Protein AF-G7YY12-F1 (afdb_monomer_lite)

Organism: Clonorchis sinensis (NCBI:txid79923)

Foldseek 3Di:
DVQCCCCPPVVDGPCVVLVLLDPDRPDRDDPVSCVPWDWDQQLCVVDDPVPGDTGTDSDPVSVQVSVVVVLVVCQVVDPDHDPDDDD

Secondary structure (DSSP, 8-state):
-HHHHIIIII---HHHHTGGGSSSTTPPP-HHHHTT--EESTT-SSS-TTT---EE---HHHHHHHHHHHHHHHHHH-SS-------

Radius of gyration: 17.29 Å; chains: 1; bounding box: 35×25×43 Å

pLDDT: mean 88.39, std 4.69, range [68.88, 94.31]

Sequence (87 aa):
FIKNVLANNFKEKIDLLFAHLTKGNGEPVEEKHLRRLLFGDFMDSDSLPEDRAYEEIKELSAVYPVIEQCLEDYNQANKKKMPLVIF

Structure (mmCIF, N/CA/C/O backbone):
data_AF-G7YY12-F1
#
_entry.id   AF-G7YY12-F1
#
loop_
_atom_site.group_PDB
_atom_site.id
_atom_site.type_symbol
_atom_site.label_atom_id
_atom_site.label_alt_id
_atom_site.label_comp_id
_atom_site.label_asym_id
_atom_site.label_entity_id
_atom_site.label_seq_id
_atom_site.pdbx_PDB_ins_code
_atom_site.Cartn_x
_atom_site.Cartn_y
_atom_site.Cartn_z
_atom_site.occupancy
_atom_site.B_iso_or_equiv
_atom_site.auth_seq_id
_atom_site.auth_comp_id
_atom_site.auth_asym_id
_atom_site.auth_atom_id
_atom_site.pdbx_PDB_model_num
ATOM 1 N N . PHE A 1 1 ? 2.038 9.611 -20.274 1.00 79.50 1 PHE A N 1
ATOM 2 C CA . PHE A 1 1 ? 2.659 10.650 -19.424 1.00 79.50 1 PHE A CA 1
ATOM 3 C C . PHE A 1 1 ? 3.595 10.044 -18.374 1.00 79.50 1 PHE A C 1
ATOM 5 O O . PHE A 1 1 ? 4.795 10.209 -18.533 1.00 79.50 1 PHE A O 1
ATOM 12 N N . ILE A 1 2 ? 3.099 9.273 -17.392 1.00 81.94 2 ILE A N 1
ATOM 13 C CA . ILE A 1 2 ? 3.911 8.698 -16.289 1.00 81.94 2 ILE A CA 1
ATOM 14 C C . ILE A 1 2 ? 5.140 7.912 -16.787 1.00 81.94 2 ILE A C 1
ATOM 16 O O . ILE A 1 2 ? 6.248 8.163 -16.322 1.00 81.94 2 ILE A O 1
ATOM 20 N N . LYS A 1 3 ? 4.976 7.037 -17.795 1.00 85.12 3 LYS A N 1
ATOM 21 C CA . LYS A 1 3 ? 6.093 6.269 -18.385 1.00 85.12 3 LYS A CA 1
ATOM 22 C C . LYS A 1 3 ? 7.242 7.166 -18.877 1.00 85.12 3 LYS A C 1
ATOM 24 O O . LYS A 1 3 ? 8.406 6.871 -18.629 1.00 85.12 3 LYS A O 1
ATOM 29 N N . ASN A 1 4 ? 6.909 8.281 -19.531 1.00 88.31 4 ASN A N 1
ATOM 30 C CA . ASN A 1 4 ? 7.897 9.211 -20.085 1.00 88.31 4 ASN A CA 1
ATOM 31 C C . ASN A 1 4 ? 8.607 9.998 -18.980 1.00 88.31 4 ASN A C 1
ATOM 33 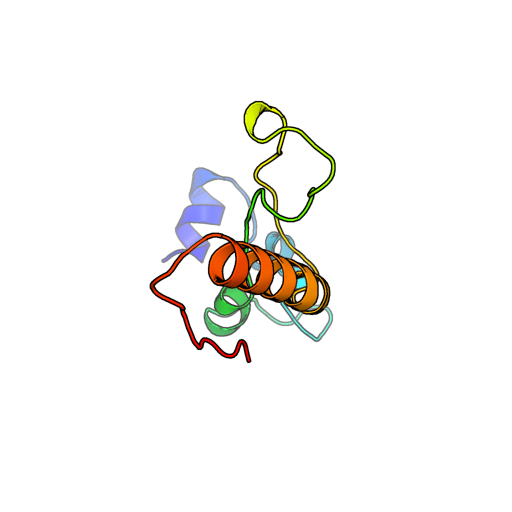O O . ASN A 1 4 ? 9.803 10.241 -19.081 1.00 88.31 4 ASN A O 1
ATOM 37 N N . VAL A 1 5 ? 7.889 10.382 -17.920 1.00 89.19 5 VAL A N 1
ATOM 38 C CA . VAL A 1 5 ? 8.468 11.095 -16.771 1.00 89.19 5 VAL A CA 1
ATOM 39 C C . VAL A 1 5 ? 9.490 10.212 -16.049 1.00 89.19 5 VAL A C 1
ATOM 41 O O . VAL A 1 5 ? 10.602 10.668 -15.789 1.00 89.19 5 VAL A O 1
ATOM 44 N N . LEU A 1 6 ? 9.149 8.943 -15.793 1.00 88.06 6 LEU A N 1
ATOM 45 C CA . LEU A 1 6 ? 10.058 7.974 -15.169 1.00 88.06 6 LEU A CA 1
ATOM 46 C C . LEU A 1 6 ? 11.324 7.755 -16.007 1.00 88.06 6 LEU A C 1
ATOM 48 O O . LEU A 1 6 ? 12.435 7.904 -15.499 1.0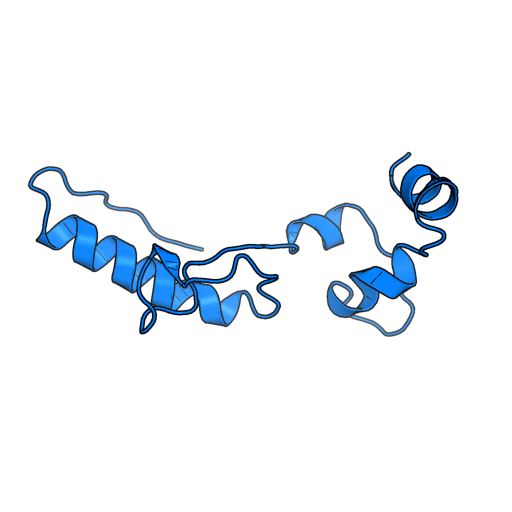0 88.06 6 LEU A O 1
ATOM 52 N N . AL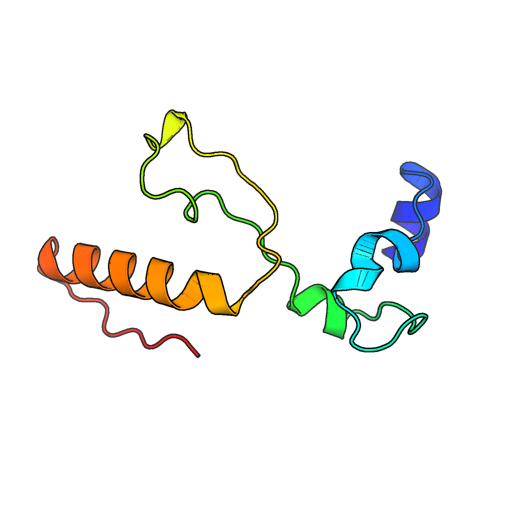A A 1 7 ? 11.166 7.513 -17.308 1.00 90.25 7 ALA A N 1
ATOM 53 C CA . ALA A 1 7 ? 12.302 7.305 -18.200 1.00 90.25 7 ALA A CA 1
ATOM 54 C C . ALA A 1 7 ? 13.194 8.553 -18.330 1.00 90.25 7 ALA A C 1
ATOM 56 O O . ALA A 1 7 ? 14.420 8.447 -18.362 1.00 90.25 7 ALA A O 1
ATOM 57 N N . ASN A 1 8 ? 12.606 9.750 -18.388 1.00 93.56 8 ASN A N 1
ATOM 58 C CA . ASN A 1 8 ? 13.367 10.977 -18.620 1.00 93.56 8 ASN A CA 1
ATOM 59 C C . ASN A 1 8 ? 14.109 11.457 -17.369 1.00 93.56 8 ASN A C 1
ATOM 61 O O . ASN A 1 8 ? 15.277 11.840 -17.486 1.00 93.56 8 ASN A O 1
ATOM 65 N N . ASN A 1 9 ? 13.459 11.401 -16.204 1.00 93.50 9 ASN A N 1
ATOM 66 C CA . ASN A 1 9 ? 13.980 11.982 -14.965 1.00 93.50 9 ASN A CA 1
ATOM 67 C C . ASN A 1 9 ? 14.729 10.966 -14.102 1.00 93.50 9 ASN A C 1
ATOM 69 O O . ASN A 1 9 ? 15.768 11.298 -13.546 1.00 93.50 9 ASN A O 1
ATOM 73 N N . PHE A 1 10 ? 14.226 9.733 -14.019 1.00 90.69 10 PHE A N 1
ATOM 74 C CA . PHE A 1 10 ? 14.792 8.693 -13.155 1.00 90.69 10 PHE A CA 1
ATOM 75 C C . PHE A 1 10 ? 15.646 7.686 -13.929 1.00 90.69 10 PHE A C 1
ATOM 77 O O . PHE A 1 10 ? 16.350 6.896 -13.320 1.00 90.69 10 PHE A O 1
ATOM 84 N N . LYS A 1 11 ? 15.610 7.724 -15.272 1.00 92.06 11 LYS A N 1
ATOM 85 C CA . LYS A 1 11 ? 16.251 6.732 -16.160 1.00 92.06 11 LYS A CA 1
ATOM 86 C C . LYS A 1 11 ? 15.754 5.301 -15.932 1.00 92.06 11 LYS A C 1
ATOM 88 O O . LYS A 1 11 ? 16.387 4.351 -16.380 1.00 92.06 11 LYS A O 1
ATOM 93 N N . GLU A 1 12 ? 14.575 5.171 -15.329 1.00 89.50 12 GLU A N 1
ATOM 94 C CA . GLU A 1 12 ? 13.954 3.895 -14.994 1.00 89.50 12 GLU A CA 1
ATOM 95 C C . GLU A 1 12 ? 12.878 3.502 -16.005 1.00 89.50 12 GLU A C 1
ATOM 97 O O . GLU A 1 12 ? 12.118 4.337 -16.512 1.00 89.50 12 GLU A O 1
ATOM 102 N N . LYS A 1 13 ? 12.780 2.198 -16.278 1.00 89.25 13 LYS A N 1
ATOM 103 C CA . LYS A 1 13 ? 11.700 1.637 -17.096 1.00 89.25 13 LYS A CA 1
ATOM 104 C C . LYS A 1 13 ? 10.583 1.156 -16.185 1.00 89.25 13 LYS A C 1
ATOM 106 O O . LYS A 1 13 ? 10.762 0.201 -15.439 1.00 89.25 13 LYS A O 1
ATOM 111 N N . ILE A 1 14 ? 9.406 1.763 -16.320 1.00 88.56 14 ILE A N 1
ATOM 112 C CA . ILE A 1 14 ? 8.213 1.411 -15.534 1.00 88.56 14 ILE A CA 1
ATOM 113 C C . ILE A 1 14 ? 7.875 -0.086 -15.608 1.00 88.56 14 ILE A C 1
ATOM 115 O O . ILE A 1 14 ? 7.461 -0.670 -14.614 1.00 88.56 14 ILE A O 1
ATOM 119 N N . ASP A 1 15 ? 8.090 -0.705 -16.773 1.00 88.75 15 ASP A N 1
ATOM 120 C CA . ASP A 1 15 ? 7.763 -2.112 -17.004 1.00 88.75 15 ASP A CA 1
ATOM 121 C C . ASP A 1 15 ? 8.738 -3.055 -16.278 1.00 88.75 15 ASP A C 1
ATOM 123 O O . ASP A 1 15 ? 8.369 -4.175 -15.953 1.00 88.75 15 ASP A O 1
ATOM 127 N N . LEU A 1 16 ? 9.965 -2.598 -15.988 1.00 88.06 16 LEU A N 1
ATOM 128 C CA . LEU A 1 16 ? 10.922 -3.338 -15.159 1.00 88.06 16 LEU A CA 1
ATOM 129 C C . LEU A 1 16 ? 10.670 -3.086 -13.671 1.00 88.06 16 LEU A C 1
ATOM 131 O O . LEU A 1 16 ? 10.661 -4.028 -12.887 1.00 88.06 16 LEU A O 1
ATOM 135 N N . LEU A 1 17 ? 10.431 -1.826 -13.297 1.00 88.94 17 LEU A N 1
ATOM 136 C CA . LEU A 1 17 ? 10.255 -1.417 -11.903 1.00 88.94 17 LEU A CA 1
ATOM 137 C C . LEU A 1 17 ? 9.014 -2.045 -11.253 1.00 88.94 17 LEU A C 1
ATOM 139 O O . LEU A 1 17 ? 9.063 -2.441 -10.096 1.00 88.94 17 LEU A O 1
ATOM 143 N N . PHE A 1 18 ? 7.913 -2.153 -12.000 1.00 89.38 18 PHE A N 1
ATOM 144 C CA . PHE A 1 18 ? 6.636 -2.673 -11.501 1.00 89.38 18 PHE A CA 1
ATOM 145 C C . PHE A 1 18 ? 6.270 -4.034 -12.101 1.00 89.38 18 PHE A C 1
ATOM 147 O O . PHE A 1 18 ? 5.091 -4.388 -12.182 1.00 89.38 18 PHE A O 1
ATOM 154 N N . ALA A 1 19 ? 7.271 -4.800 -12.542 1.00 89.81 19 ALA A N 1
ATOM 155 C CA . ALA A 1 19 ? 7.060 -6.112 -13.148 1.00 89.81 19 ALA A CA 1
ATOM 156 C C . ALA A 1 19 ? 6.277 -7.062 -12.220 1.00 89.81 19 ALA A C 1
ATOM 158 O O . ALA A 1 19 ? 5.423 -7.813 -12.689 1.00 89.81 19 ALA A O 1
ATOM 159 N N . HIS A 1 20 ? 6.494 -6.974 -10.902 1.00 88.69 20 HIS A N 1
ATOM 160 C CA . HIS A 1 20 ? 5.803 -7.776 -9.881 1.00 88.69 20 HIS A CA 1
ATOM 161 C C . HIS A 1 20 ? 4.295 -7.511 -9.784 1.00 88.69 20 HIS A C 1
ATOM 163 O O . HIS A 1 20 ? 3.566 -8.340 -9.247 1.00 88.69 20 HIS A O 1
ATOM 169 N N . LEU A 1 21 ? 3.802 -6.385 -10.312 1.00 88.94 21 LEU A N 1
ATOM 170 C CA . LEU A 1 21 ? 2.365 -6.088 -10.335 1.00 88.94 21 LEU A CA 1
ATOM 171 C C . LEU A 1 21 ? 1.626 -6.829 -11.463 1.00 88.94 21 LEU A C 1
ATOM 173 O O . LEU A 1 21 ? 0.391 -6.926 -11.436 1.00 88.94 21 LEU A O 1
ATOM 177 N N . THR A 1 22 ? 2.365 -7.349 -12.447 1.00 89.25 22 THR A N 1
ATOM 178 C CA . THR A 1 22 ? 1.833 -8.093 -13.597 1.00 89.25 22 THR A CA 1
ATOM 179 C C . THR A 1 22 ? 1.753 -9.590 -13.297 1.00 89.25 22 THR A C 1
ATOM 181 O O . THR A 1 22 ? 2.507 -10.115 -12.482 1.00 89.25 22 THR A O 1
ATOM 184 N N . LYS A 1 23 ? 0.803 -10.302 -13.920 1.00 79.44 23 LYS A N 1
ATOM 185 C CA . LYS A 1 23 ? 0.630 -11.753 -13.695 1.00 79.44 23 LYS A CA 1
ATOM 186 C C . LYS A 1 23 ? 1.511 -12.610 -14.608 1.00 79.44 23 LYS A C 1
ATOM 188 O O . LYS A 1 23 ? 1.667 -13.799 -14.346 1.00 79.44 23 LYS A O 1
ATOM 193 N N . GLY A 1 24 ? 2.037 -12.036 -15.689 1.00 72.88 24 GLY A N 1
ATOM 194 C CA . GLY A 1 24 ? 2.819 -12.743 -16.697 1.00 72.88 24 GLY A CA 1
ATOM 195 C C . GLY A 1 24 ? 4.186 -12.107 -16.907 1.00 72.88 24 GLY A C 1
ATOM 196 O O . GLY A 1 24 ? 4.305 -10.887 -16.995 1.00 72.88 24 GLY A O 1
ATOM 197 N N . ASN A 1 25 ? 5.217 -12.942 -17.047 1.00 68.88 25 ASN A N 1
ATOM 198 C CA . ASN A 1 25 ? 6.561 -12.476 -17.379 1.00 68.88 25 ASN A CA 1
ATOM 199 C C . ASN A 1 25 ? 6.545 -11.712 -18.712 1.00 68.88 25 ASN A C 1
ATOM 201 O O . ASN A 1 25 ? 6.315 -12.301 -19.768 1.00 68.88 25 ASN A O 1
ATOM 205 N N . GLY A 1 26 ? 6.826 -10.409 -18.653 1.00 74.88 26 GLY A N 1
ATOM 206 C CA . GLY A 1 26 ? 6.955 -9.547 -19.828 1.00 74.88 26 GLY A CA 1
ATOM 207 C C . GLY A 1 26 ? 5.669 -8.853 -20.285 1.00 74.88 26 GLY A C 1
ATOM 208 O O . GLY A 1 26 ? 5.684 -8.230 -21.347 1.00 74.88 26 GLY A O 1
ATOM 209 N N . GLU A 1 27 ? 4.574 -8.922 -19.519 1.00 86.62 27 GLU A N 1
ATOM 210 C CA . GLU A 1 27 ? 3.394 -8.091 -19.785 1.00 86.62 27 GLU A CA 1
ATOM 211 C C . GLU A 1 27 ? 3.724 -6.603 -19.532 1.00 86.62 27 GLU A C 1
ATOM 213 O O . GLU A 1 27 ? 4.304 -6.270 -18.495 1.00 86.62 27 GLU A O 1
ATOM 218 N N . PRO A 1 28 ? 3.366 -5.677 -20.443 1.00 88.62 28 PRO A N 1
ATOM 219 C CA . PRO A 1 28 ? 3.529 -4.250 -20.196 1.00 88.62 28 PRO A CA 1
ATOM 220 C C . PRO A 1 28 ? 2.743 -3.788 -18.962 1.00 88.62 28 PRO A C 1
ATOM 222 O O . PRO A 1 28 ? 1.576 -4.133 -18.769 1.00 88.62 28 PRO A O 1
ATOM 225 N N . VAL A 1 29 ? 3.345 -2.923 -18.147 1.00 90.19 29 VAL A N 1
ATOM 226 C CA . VAL A 1 29 ? 2.654 -2.345 -16.991 1.00 90.19 29 VAL A CA 1
ATOM 227 C C . VAL A 1 29 ? 1.641 -1.312 -17.488 1.00 90.19 29 VAL A C 1
ATOM 229 O O . VAL A 1 29 ? 1.992 -0.330 -18.151 1.00 90.19 29 VAL A O 1
ATOM 232 N N . GLU A 1 30 ? 0.371 -1.530 -17.163 1.00 89.44 30 GLU A N 1
ATOM 233 C CA . GLU A 1 30 ? -0.751 -0.638 -17.437 1.00 89.44 30 GLU A CA 1
ATOM 234 C C . GLU A 1 30 ? -1.222 0.043 -16.147 1.00 89.44 30 GLU A C 1
ATOM 236 O O . GLU A 1 30 ? -0.920 -0.397 -15.038 1.00 89.44 30 GLU A O 1
ATOM 241 N N . GLU A 1 31 ? -2.031 1.094 -16.278 1.00 87.12 31 GLU A N 1
ATOM 242 C CA . GLU A 1 31 ? -2.584 1.830 -15.134 1.00 87.12 31 GLU A CA 1
ATOM 243 C C . GLU A 1 31 ? -3.346 0.919 -14.154 1.00 87.12 31 GLU A C 1
ATOM 245 O O . GLU A 1 31 ? -3.245 1.082 -12.940 1.00 87.12 31 GLU A O 1
ATOM 250 N N . LYS A 1 32 ? -4.058 -0.094 -14.666 1.00 89.06 32 LYS A N 1
ATOM 251 C CA . LYS A 1 32 ? -4.786 -1.068 -13.838 1.00 89.06 32 LYS A CA 1
ATOM 252 C C . LYS A 1 32 ? -3.864 -1.859 -12.900 1.00 89.06 32 LYS A C 1
ATOM 254 O O . LYS A 1 32 ? -4.292 -2.222 -11.810 1.00 89.06 32 LYS A O 1
ATOM 259 N N . HIS A 1 33 ? -2.611 -2.096 -13.297 1.00 89.31 33 HIS A N 1
ATOM 260 C CA . HIS A 1 33 ? -1.626 -2.806 -12.477 1.00 89.31 33 HIS A CA 1
ATOM 261 C C . HIS A 1 33 ? -1.142 -1.925 -11.322 1.00 89.31 33 HIS A C 1
ATOM 263 O O . HIS A 1 33 ? -1.014 -2.409 -10.202 1.00 89.31 33 HIS A O 1
ATOM 269 N N . LEU A 1 34 ? -0.992 -0.616 -11.559 1.00 88.50 34 LEU A N 1
ATOM 270 C CA . LEU A 1 34 ? -0.581 0.351 -10.535 1.00 88.50 34 LEU A CA 1
ATOM 271 C C . LEU A 1 34 ? -1.607 0.506 -9.404 1.00 88.50 34 LEU A C 1
ATOM 273 O O . LEU A 1 34 ? -1.240 0.915 -8.313 1.00 88.50 34 LEU A O 1
ATOM 277 N N . ARG A 1 35 ? -2.876 0.130 -9.617 1.00 86.88 35 ARG A N 1
ATOM 278 C CA . ARG A 1 35 ? -3.904 0.132 -8.556 1.00 86.88 35 ARG A CA 1
ATOM 279 C C . ARG A 1 35 ? -3.620 -0.860 -7.428 1.00 86.88 35 ARG A C 1
ATOM 281 O O . ARG A 1 35 ? -4.229 -0.751 -6.374 1.00 86.88 35 ARG A O 1
ATOM 288 N N . ARG A 1 36 ? -2.735 -1.831 -7.663 1.00 85.50 36 ARG A N 1
ATOM 289 C CA . ARG A 1 36 ? -2.293 -2.806 -6.657 1.00 85.50 36 ARG A CA 1
ATOM 290 C C . ARG A 1 36 ? -1.080 -2.326 -5.861 1.00 85.50 36 ARG A C 1
ATOM 292 O O . ARG A 1 36 ? -0.699 -2.994 -4.911 1.00 85.50 36 ARG A O 1
ATOM 299 N N . LEU A 1 37 ? -0.469 -1.213 -6.265 1.00 89.56 37 LEU A N 1
ATOM 300 C CA . LEU A 1 37 ? 0.674 -0.635 -5.579 1.00 89.56 37 LEU A CA 1
ATOM 301 C C . LEU A 1 37 ? 0.200 -0.014 -4.259 1.00 89.56 37 LEU A C 1
ATOM 303 O O . LEU A 1 37 ? -0.606 0.917 -4.267 1.00 89.56 37 LEU A O 1
ATOM 307 N N . LEU A 1 38 ? 0.696 -0.537 -3.142 1.00 89.50 38 LEU A N 1
ATOM 308 C CA . LEU A 1 38 ? 0.333 -0.102 -1.800 1.00 89.50 38 LEU A CA 1
ATOM 309 C C . LEU A 1 38 ? 1.600 0.119 -0.976 1.00 89.50 38 LEU A C 1
ATOM 311 O O . LEU A 1 38 ? 2.539 -0.669 -1.051 1.00 89.50 38 LEU A O 1
ATOM 315 N N . PHE A 1 39 ? 1.604 1.184 -0.183 1.00 92.69 39 PHE A N 1
ATOM 316 C CA . PHE A 1 39 ? 2.682 1.507 0.743 1.00 92.69 39 PHE A CA 1
ATOM 317 C C . PHE A 1 39 ? 2.101 1.819 2.116 1.00 92.69 39 PHE A C 1
ATOM 319 O O . PHE A 1 39 ? 1.010 2.390 2.216 1.00 92.69 39 PHE A O 1
ATOM 326 N N . GLY A 1 40 ? 2.839 1.473 3.160 1.00 91.50 40 GLY A N 1
ATOM 327 C CA . GLY A 1 40 ? 2.437 1.721 4.533 1.00 91.50 40 GLY A CA 1
ATOM 328 C C . GLY A 1 40 ? 3.558 1.426 5.516 1.00 91.50 40 GLY A C 1
ATOM 329 O O . GLY A 1 40 ? 4.554 0.801 5.172 1.00 91.50 40 GLY A O 1
ATOM 330 N N . ASP A 1 41 ? 3.367 1.894 6.740 1.00 91.88 41 ASP A N 1
ATOM 331 C CA . ASP A 1 41 ? 4.250 1.703 7.894 1.00 91.88 41 ASP A CA 1
ATOM 332 C C . ASP A 1 41 ? 3.618 0.799 8.967 1.00 91.88 41 ASP A C 1
ATOM 334 O O . ASP A 1 41 ? 4.233 0.456 9.969 1.00 91.88 41 ASP A O 1
ATOM 338 N N . PHE A 1 42 ? 2.371 0.382 8.764 1.00 88.12 42 PHE A N 1
ATOM 339 C CA . PHE A 1 42 ? 1.571 -0.344 9.748 1.00 88.12 42 PHE A CA 1
ATOM 340 C C . PHE A 1 42 ? 1.787 -1.862 9.735 1.00 88.12 42 PHE A C 1
ATOM 342 O O . PHE A 1 42 ? 1.180 -2.556 10.544 1.00 88.12 42 PHE A O 1
ATOM 349 N N . MET A 1 43 ? 2.613 -2.386 8.825 1.00 89.56 43 MET A N 1
ATOM 350 C CA . MET A 1 43 ? 2.867 -3.829 8.716 1.00 89.56 43 MET A CA 1
ATOM 351 C C . MET A 1 43 ? 3.771 -4.359 9.834 1.00 89.56 43 MET A C 1
ATOM 353 O O . MET A 1 43 ? 3.665 -5.531 10.186 1.00 89.56 43 MET A O 1
ATOM 357 N N . ASP A 1 44 ? 4.623 -3.506 10.403 1.00 88.06 44 ASP A N 1
ATOM 358 C CA . ASP A 1 44 ? 5.450 -3.836 11.561 1.00 88.06 44 ASP A CA 1
ATOM 359 C C . ASP A 1 44 ? 4.744 -3.394 12.850 1.00 88.06 44 ASP A C 1
ATOM 361 O O . ASP A 1 44 ? 4.912 -2.274 13.346 1.00 88.06 44 ASP A O 1
ATOM 365 N N . SER A 1 45 ? 3.883 -4.272 13.368 1.00 82.38 45 SER A N 1
ATOM 366 C CA . SER A 1 45 ? 3.134 -4.012 14.599 1.00 82.38 45 SER A CA 1
ATOM 367 C C . SER A 1 45 ? 4.004 -4.036 15.855 1.00 82.38 45 SER A C 1
ATOM 369 O O . SER A 1 45 ? 3.609 -3.435 16.855 1.00 82.38 45 SER A O 1
ATOM 371 N N . ASP A 1 46 ? 5.157 -4.708 15.805 1.00 84.62 46 ASP A N 1
ATOM 372 C CA . ASP A 1 46 ? 6.034 -4.928 16.958 1.00 84.62 46 ASP A CA 1
ATOM 373 C C . ASP A 1 46 ? 6.956 -3.728 17.213 1.00 84.62 46 ASP A C 1
ATOM 375 O O . ASP A 1 46 ? 7.381 -3.494 18.348 1.00 84.62 46 ASP A O 1
ATOM 379 N N . SER A 1 47 ? 7.226 -2.933 16.175 1.00 88.06 47 SER A N 1
ATOM 380 C CA . SER A 1 47 ? 7.985 -1.689 16.282 1.00 88.06 47 SER A CA 1
ATOM 381 C C . SER A 1 47 ? 7.173 -0.529 16.864 1.00 88.06 47 SER A C 1
ATOM 383 O O . SER A 1 47 ? 5.958 -0.385 16.646 1.00 88.06 47 SER A O 1
ATOM 385 N N . LEU A 1 48 ? 7.884 0.356 17.570 1.00 89.50 48 LEU A N 1
ATOM 386 C CA . LEU A 1 48 ? 7.343 1.632 18.032 1.00 89.50 48 LEU A CA 1
ATOM 387 C C . LEU A 1 48 ? 6.927 2.501 16.834 1.00 89.50 48 LEU A C 1
ATOM 389 O O . LEU A 1 48 ? 7.583 2.440 15.795 1.00 89.50 48 LEU A O 1
ATOM 393 N N . PRO A 1 49 ? 5.869 3.327 16.950 1.00 86.31 49 PRO A N 1
ATOM 394 C CA . PRO A 1 49 ? 5.382 4.148 15.841 1.00 86.31 49 PRO A CA 1
ATOM 395 C C . PRO A 1 49 ? 6.456 5.008 15.162 1.00 86.31 49 PRO A C 1
ATOM 397 O O . PRO A 1 49 ? 6.434 5.157 13.946 1.00 86.31 49 PRO A O 1
ATOM 400 N N . GLU A 1 50 ? 7.394 5.557 15.931 1.00 90.62 50 GLU A N 1
ATOM 401 C CA . GLU A 1 50 ? 8.518 6.358 15.439 1.00 90.62 50 GLU A CA 1
ATOM 402 C C . GLU A 1 50 ? 9.581 5.558 14.670 1.00 90.62 50 GLU A C 1
ATOM 404 O O . GLU A 1 50 ? 10.306 6.142 13.864 1.00 90.62 50 GLU A O 1
ATOM 409 N N . ASP A 1 51 ? 9.651 4.244 14.893 1.00 92.25 51 ASP A N 1
ATOM 410 C CA . ASP A 1 51 ? 10.638 3.341 14.294 1.00 92.25 51 ASP A CA 1
ATOM 411 C C . ASP A 1 51 ? 10.086 2.592 13.068 1.00 92.25 51 ASP A C 1
ATOM 413 O O . ASP A 1 51 ? 10.838 1.938 12.343 1.00 92.25 51 ASP A O 1
ATOM 417 N N . ARG A 1 52 ? 8.777 2.689 12.805 1.00 92.94 52 ARG A N 1
ATOM 418 C CA . ARG A 1 52 ? 8.133 2.013 11.673 1.00 92.94 52 ARG A CA 1
ATOM 419 C C . ARG A 1 52 ? 8.584 2.608 10.342 1.00 92.94 52 ARG A C 1
ATOM 421 O O . ARG A 1 52 ? 8.479 3.810 10.096 1.00 92.94 52 ARG A O 1
ATOM 428 N N . ALA A 1 53 ? 9.057 1.745 9.448 1.00 92.06 53 ALA A N 1
ATOM 429 C CA . ALA A 1 53 ? 9.482 2.141 8.113 1.00 92.06 53 ALA A CA 1
ATOM 430 C C . ALA A 1 53 ? 8.287 2.230 7.154 1.00 92.06 53 ALA A C 1
ATOM 432 O O . ALA A 1 53 ? 7.496 1.298 7.047 1.00 92.06 53 ALA A O 1
ATOM 433 N N . TYR A 1 54 ? 8.184 3.332 6.407 1.00 93.75 54 TYR A N 1
ATOM 434 C CA . TYR A 1 54 ? 7.212 3.454 5.320 1.00 93.75 54 TYR A CA 1
ATOM 435 C C . TYR A 1 54 ? 7.723 2.723 4.077 1.00 93.75 54 TYR A C 1
ATOM 437 O O . TYR A 1 54 ? 8.640 3.200 3.399 1.00 93.75 54 TYR A O 1
ATOM 445 N N . GLU A 1 55 ? 7.129 1.575 3.769 1.00 93.00 55 GLU A N 1
ATOM 446 C CA . GLU A 1 55 ? 7.628 0.677 2.731 1.00 93.00 55 GLU A CA 1
ATOM 447 C C . GLU A 1 55 ? 6.528 0.102 1.833 1.00 93.00 55 GLU A C 1
ATOM 449 O O . GLU A 1 55 ? 5.331 0.285 2.058 1.00 93.00 55 GLU A O 1
ATOM 454 N N . GLU A 1 56 ? 6.950 -0.537 0.739 1.00 92.38 56 GLU A N 1
ATOM 455 C CA . GLU A 1 56 ? 6.044 -1.165 -0.220 1.00 92.38 56 GLU A CA 1
ATOM 456 C C . GLU A 1 56 ? 5.475 -2.467 0.342 1.00 92.38 56 GLU A C 1
ATOM 458 O O . GLU A 1 56 ? 6.218 -3.382 0.704 1.00 92.38 56 GLU A O 1
ATOM 463 N N . ILE A 1 57 ? 4.152 -2.607 0.286 1.00 91.38 57 ILE A N 1
ATOM 464 C CA . ILE A 1 57 ? 3.469 -3.831 0.680 1.00 91.38 57 ILE A CA 1
ATOM 465 C C . ILE A 1 57 ? 3.195 -4.679 -0.562 1.00 91.38 57 ILE A C 1
ATOM 467 O O . ILE A 1 57 ? 2.250 -4.441 -1.315 1.00 91.38 57 ILE A O 1
ATOM 471 N N . LYS A 1 58 ? 4.043 -5.687 -0.781 1.00 85.56 58 LYS A N 1
ATOM 472 C CA . LYS A 1 58 ? 3.995 -6.537 -1.984 1.00 85.56 58 LYS A CA 1
ATOM 473 C C . LYS A 1 58 ? 2.847 -7.544 -1.976 1.00 85.56 58 LYS A C 1
ATOM 475 O O . LYS A 1 58 ? 2.292 -7.851 -3.028 1.00 85.56 58 LYS A O 1
ATOM 480 N N . GLU A 1 59 ? 2.479 -8.033 -0.794 1.00 85.19 59 GLU A N 1
ATOM 481 C CA . GLU A 1 59 ? 1.432 -9.037 -0.611 1.00 85.19 59 GLU A CA 1
ATOM 482 C C . GLU A 1 59 ? 0.203 -8.414 0.048 1.00 85.19 59 GLU A C 1
ATOM 484 O O . GLU A 1 59 ? 0.122 -8.292 1.269 1.00 85.19 59 GLU A O 1
ATOM 489 N N . LEU A 1 60 ? -0.791 -8.045 -0.766 1.00 82.62 60 LEU A N 1
ATOM 490 C CA . LEU A 1 60 ? -2.050 -7.470 -0.272 1.00 82.62 60 LEU A CA 1
ATOM 491 C C . LEU A 1 60 ? -2.773 -8.404 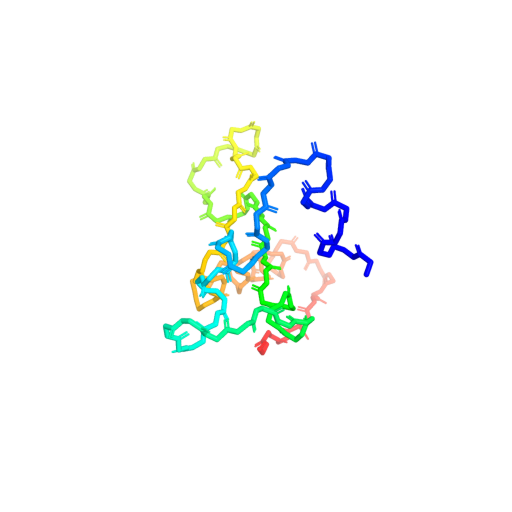0.705 1.00 82.62 60 LEU A C 1
ATOM 493 O O . LEU A 1 60 ? -3.406 -7.931 1.640 1.00 82.62 60 LEU A O 1
ATOM 497 N N . SER A 1 61 ? -2.652 -9.726 0.545 1.00 85.62 61 SER A N 1
ATOM 498 C CA . SER A 1 61 ? -3.249 -10.690 1.478 1.00 85.62 61 SER A CA 1
ATOM 499 C C . SER A 1 61 ? -2.699 -10.565 2.900 1.00 85.62 61 SER A C 1
ATOM 501 O O . SER A 1 61 ? -3.425 -10.839 3.849 1.00 85.62 61 SER A O 1
ATOM 503 N N . ALA A 1 62 ? -1.443 -10.134 3.061 1.00 86.31 62 ALA A N 1
ATOM 504 C CA . ALA A 1 62 ? -0.832 -9.938 4.374 1.00 86.31 62 ALA A CA 1
ATOM 505 C C . ALA A 1 62 ? -1.373 -8.692 5.096 1.00 86.31 62 ALA A C 1
ATOM 507 O O . ALA A 1 62 ? -1.254 -8.593 6.312 1.00 86.31 62 ALA A O 1
ATOM 508 N N . VAL A 1 63 ? -1.988 -7.759 4.363 1.00 88.19 63 VAL A N 1
ATOM 509 C CA . VAL A 1 63 ? -2.526 -6.504 4.908 1.00 88.19 63 VAL A CA 1
ATOM 510 C C . VAL A 1 63 ? -3.841 -6.716 5.650 1.00 88.19 63 VAL A C 1
ATOM 512 O O . VAL A 1 63 ? -4.090 -6.049 6.652 1.00 88.19 63 VAL A O 1
ATOM 515 N N . TYR A 1 64 ? -4.689 -7.634 5.176 1.00 89.31 64 TYR A N 1
ATOM 516 C CA . TYR A 1 64 ? -6.034 -7.820 5.729 1.00 89.31 64 TYR A CA 1
ATOM 517 C C . TYR A 1 64 ? -6.029 -8.099 7.238 1.00 89.31 64 TYR A C 1
ATOM 519 O O . TYR A 1 64 ? -6.702 -7.353 7.950 1.00 89.31 64 TYR A O 1
ATOM 527 N N . PRO A 1 65 ? -5.239 -9.062 7.763 1.00 90.38 65 PRO A N 1
ATOM 528 C CA . PRO A 1 65 ? -5.223 -9.337 9.200 1.00 90.38 65 PRO A CA 1
ATOM 529 C C . PRO A 1 65 ? -4.764 -8.132 10.028 1.00 90.38 65 PRO A C 1
ATOM 531 O O . PRO A 1 65 ? -5.284 -7.887 11.112 1.00 90.38 65 PRO A O 1
ATOM 534 N N . VAL A 1 66 ? -3.816 -7.350 9.503 1.00 90.69 66 VAL A N 1
ATOM 535 C CA . VAL A 1 66 ? -3.280 -6.163 10.184 1.00 90.69 66 VAL A CA 1
ATOM 536 C C . VAL A 1 66 ? -4.347 -5.074 10.297 1.00 90.69 66 VAL A C 1
ATOM 538 O O . VAL A 1 66 ? -4.534 -4.496 11.368 1.00 90.69 66 VAL A O 1
ATOM 541 N N . ILE A 1 67 ? -5.086 -4.811 9.214 1.00 89.62 67 ILE A N 1
ATOM 542 C CA . ILE A 1 67 ? -6.173 -3.823 9.223 1.00 89.62 67 ILE A CA 1
ATOM 543 C C . ILE A 1 67 ? -7.330 -4.292 10.109 1.00 89.62 67 ILE A C 1
ATOM 545 O O . ILE A 1 67 ? -7.891 -3.476 10.841 1.00 89.62 67 ILE A O 1
ATOM 549 N N . GLU A 1 68 ? -7.689 -5.577 10.064 1.00 90.94 68 GLU A N 1
ATOM 550 C CA . GLU A 1 68 ? -8.730 -6.144 10.927 1.00 90.94 68 GLU A CA 1
ATOM 551 C C . GLU A 1 68 ? -8.381 -5.977 12.405 1.00 90.94 68 GLU A C 1
ATOM 553 O O . GLU A 1 68 ? -9.205 -5.458 13.158 1.00 90.94 68 GLU A O 1
ATOM 558 N N . GLN A 1 69 ? -7.146 -6.310 12.796 1.00 90.56 69 GLN A N 1
ATOM 559 C CA . GLN A 1 69 ? -6.675 -6.109 14.165 1.00 90.56 69 GLN A CA 1
ATOM 560 C C . GLN A 1 69 ? -6.732 -4.630 14.562 1.00 90.56 69 GLN A C 1
ATOM 562 O O . GLN A 1 69 ? -7.294 -4.285 15.599 1.00 90.56 69 GLN A O 1
ATOM 567 N N . CYS A 1 70 ? -6.236 -3.732 13.706 1.00 89.50 70 CYS A N 1
ATOM 568 C CA . CYS A 1 70 ? -6.285 -2.290 13.961 1.00 89.50 70 CYS A CA 1
ATOM 569 C C . CYS A 1 70 ? -7.727 -1.774 14.130 1.00 89.50 70 CYS A C 1
ATOM 571 O O . CYS A 1 70 ? -7.996 -0.903 14.963 1.00 89.50 70 CYS A O 1
ATOM 573 N N . LEU A 1 71 ? -8.672 -2.293 13.340 1.00 92.06 71 LEU A N 1
ATOM 574 C CA . LEU A 1 71 ? -10.085 -1.930 13.424 1.00 92.06 71 LEU A CA 1
ATOM 575 C C . LEU A 1 71 ? -10.737 -2.485 14.696 1.00 92.06 71 LEU A C 1
ATOM 577 O O . LEU A 1 71 ? -11.566 -1.806 15.310 1.00 92.06 71 LEU A O 1
ATOM 581 N N . GLU A 1 72 ? -10.377 -3.704 15.092 1.00 92.06 72 GLU A N 1
ATOM 582 C CA . GLU A 1 72 ? -10.829 -4.316 16.334 1.00 92.06 72 GLU A CA 1
ATOM 583 C C . GLU A 1 72 ? -10.337 -3.521 17.548 1.00 92.06 72 GLU A C 1
ATOM 585 O O . GLU A 1 72 ? -11.164 -3.091 18.357 1.00 92.06 72 GLU A O 1
ATOM 590 N N . ASP A 1 73 ? -9.041 -3.215 17.614 1.00 91.38 73 ASP A N 1
ATOM 591 C CA . ASP A 1 73 ? -8.434 -2.408 18.677 1.00 91.38 73 ASP A CA 1
ATOM 592 C C . AS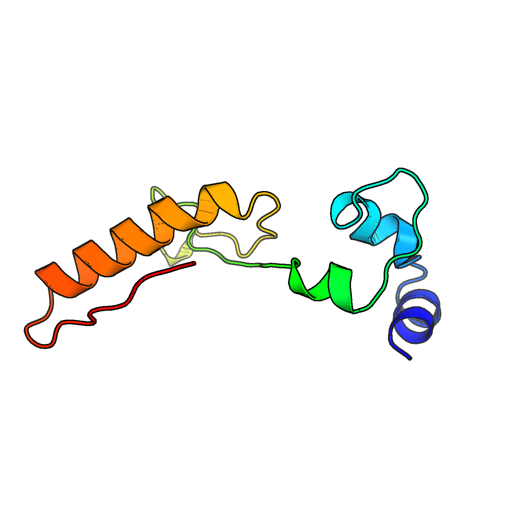P A 1 73 ? -9.110 -1.035 18.780 1.00 91.38 73 ASP A C 1
ATOM 594 O O . ASP A 1 73 ? -9.502 -0.590 19.865 1.00 91.38 73 ASP A O 1
ATOM 598 N N . TYR A 1 74 ? -9.345 -0.379 17.636 1.00 92.31 74 TYR A N 1
ATOM 599 C CA . TYR A 1 74 ? -10.079 0.884 17.593 1.00 92.31 74 TYR A CA 1
ATOM 600 C C . TYR A 1 74 ? -11.489 0.743 18.180 1.00 92.31 74 TYR A C 1
ATOM 602 O O . TYR A 1 74 ? -11.913 1.568 18.996 1.00 92.31 74 TYR A O 1
ATOM 610 N N . ASN A 1 75 ? -12.226 -0.292 17.775 1.00 93.38 75 ASN A N 1
ATOM 611 C CA . ASN A 1 75 ? -13.604 -0.535 18.197 1.00 93.38 75 ASN A CA 1
ATOM 612 C C . ASN A 1 75 ? -13.730 -0.952 19.666 1.00 93.38 75 ASN A C 1
ATOM 614 O O . ASN A 1 75 ? -14.794 -0.748 20.262 1.00 93.38 75 ASN A O 1
ATOM 618 N N . GLN A 1 76 ? -12.679 -1.535 20.243 1.00 93.25 76 GLN A N 1
ATOM 619 C CA . GLN A 1 76 ? -12.591 -1.835 21.669 1.00 93.25 76 GLN A CA 1
ATOM 620 C C . GLN A 1 76 ? -12.262 -0.575 22.486 1.00 93.25 76 GLN A C 1
ATOM 622 O O . GLN A 1 76 ? -12.878 -0.343 23.527 1.00 93.25 76 GLN A O 1
ATOM 627 N N . ALA A 1 77 ? -11.354 0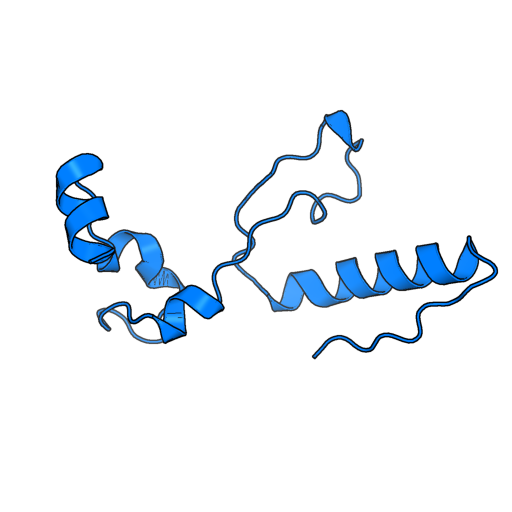.275 21.996 1.00 94.00 77 ALA A N 1
ATOM 628 C CA . ALA A 1 77 ? -10.911 1.482 22.697 1.00 94.00 77 ALA A CA 1
ATOM 629 C C . ALA A 1 77 ? -11.895 2.669 22.607 1.00 94.00 77 ALA A C 1
ATOM 631 O O . ALA A 1 77 ? -11.854 3.573 23.444 1.00 94.00 77 ALA A O 1
ATOM 632 N N . ASN A 1 78 ? -12.794 2.693 21.614 1.00 94.31 78 ASN A N 1
ATOM 633 C CA . ASN A 1 78 ? -13.655 3.846 21.330 1.00 94.31 78 ASN A CA 1
ATOM 634 C C . ASN A 1 78 ? -15.152 3.530 21.458 1.00 94.31 78 ASN A C 1
ATOM 636 O O . ASN A 1 78 ? -15.659 2.537 20.943 1.00 94.31 78 ASN A O 1
ATOM 640 N N . LYS A 1 79 ? -15.916 4.454 22.065 1.00 89.81 79 LYS A N 1
ATOM 641 C CA . LYS A 1 79 ? -17.386 4.332 22.175 1.00 89.81 79 LYS A CA 1
ATOM 642 C C . LYS A 1 79 ? -18.092 4.381 20.815 1.00 89.81 79 LYS A C 1
ATOM 644 O O . LYS A 1 79 ? -19.133 3.750 20.641 1.00 89.81 79 LYS A O 1
ATOM 649 N N . LYS A 1 80 ? -17.556 5.153 19.864 1.00 94.19 80 LYS A N 1
ATOM 650 C CA . LYS A 1 80 ? -18.088 5.256 18.501 1.00 94.19 80 LYS A CA 1
ATOM 651 C C . LYS A 1 80 ? -17.385 4.230 17.615 1.00 94.19 80 LYS A C 1
ATOM 653 O O . LYS A 1 80 ? -16.316 4.506 17.085 1.00 94.19 80 LYS A O 1
ATOM 658 N N . LYS A 1 81 ? -18.004 3.062 17.466 1.00 91.81 81 LYS A N 1
ATOM 659 C CA . LYS A 1 81 ? -17.472 1.977 16.636 1.00 91.81 81 LYS A CA 1
ATOM 660 C C . LYS A 1 81 ? -17.535 2.313 15.141 1.00 91.81 81 LYS A C 1
ATOM 662 O O . LYS A 1 81 ? -18.462 2.988 14.690 1.00 91.81 81 LYS A O 1
ATOM 667 N N . MET A 1 82 ? -16.572 1.798 14.385 1.00 91.88 82 MET A N 1
ATOM 668 C CA . MET A 1 82 ? -16.501 1.783 12.927 1.00 91.88 82 MET A CA 1
ATOM 669 C C . MET A 1 82 ? -16.799 0.361 12.417 1.00 91.88 82 MET A C 1
ATOM 671 O O . MET A 1 82 ? -15.922 -0.502 12.471 1.00 91.88 82 MET A O 1
ATOM 675 N N . PRO A 1 83 ? -18.026 0.080 11.941 1.00 85.25 83 PRO A N 1
ATOM 676 C CA . PRO A 1 83 ? -18.386 -1.220 11.378 1.00 85.25 83 PRO A CA 1
ATOM 677 C C . PRO A 1 83 ? -17.943 -1.295 9.910 1.00 85.25 83 PRO A C 1
ATOM 679 O O . PRO A 1 83 ? -18.764 -1.229 8.996 1.00 85.25 83 PRO A O 1
ATOM 682 N N . LEU A 1 84 ? -16.633 -1.354 9.686 1.00 89.62 84 LEU A N 1
ATOM 683 C CA . LEU A 1 84 ? -16.053 -1.498 8.352 1.00 89.62 84 LEU A CA 1
ATOM 684 C C . LEU A 1 84 ? -15.778 -2.975 8.055 1.00 89.62 84 LEU A C 1
ATOM 686 O O . LEU A 1 84 ? -15.442 -3.741 8.952 1.00 89.62 84 LEU A O 1
ATOM 690 N N . VAL A 1 85 ? -15.923 -3.353 6.786 1.00 83.94 85 VAL A N 1
ATOM 691 C CA . VAL A 1 85 ? -15.530 -4.663 6.251 1.00 83.94 85 VAL A CA 1
ATOM 692 C C . VAL A 1 85 ? -14.555 -4.397 5.110 1.00 83.94 85 VAL A C 1
ATOM 694 O O . VAL A 1 85 ? -14.854 -3.580 4.236 1.00 83.94 85 VAL A O 1
ATOM 697 N N . ILE A 1 86 ? -13.388 -5.039 5.151 1.00 83.31 86 ILE A N 1
ATOM 698 C CA . ILE A 1 86 ? -12.340 -4.909 4.132 1.00 83.31 86 ILE A CA 1
ATOM 699 C C . ILE A 1 86 ? -12.534 -6.026 3.094 1.00 83.31 86 ILE A C 1
ATOM 701 O O . ILE A 1 86 ? -12.780 -7.171 3.469 1.00 83.31 86 ILE A O 1
ATOM 705 N N . PHE A 1 87 ? -12.455 -5.686 1.803 1.00 74.56 87 PHE A N 1
ATOM 706 C CA . PHE A 1 87 ? -12.621 -6.600 0.663 1.00 74.56 87 PHE A CA 1
ATOM 707 C C . PHE A 1 87 ? -11.382 -6.582 -0.225 1.00 74.56 87 PHE A C 1
ATOM 709 O O . PHE A 1 87 ? -10.793 -5.492 -0.386 1.00 74.56 87 PHE A O 1
#